Protein AF-A0A965AES8-F1 (afdb_monomer_lite)

Foldseek 3Di:
DDPVVVVVVVVVPVPDDDDPDDPWFKDFPVVGDTAAEDDPVVVCCQPPVDPQDEDPWRYKYWDDQDPVRDIDIDTPNHHPDDTDMDIDDDDDDDDDDDPPDDDPDDPVLVVLVVVLVVVVVVVPDVCDVSVVSVVVNVVVVVVVVVVVCVVCVVVVDDDDD

Sequence (161 aa):
MTYLDLVNAVLRRVREAEVASVTTTIYLPSEKRDLQQVSQDVMHRNIDLLGTQTGSPMQFSYGPITSAGKLTIDIFPIPAQVYTIKAECVIPEAELVADLDNTVLPSELIIQGAYLRAINERGEDGGRLSDQQLLIYERTLASYISIETSRYEDEITWEPV

Radius of gyration: 23.04 Å; chains: 1; bounding box: 55×32×60 Å

pLDDT: mean 80.96, std 13.87, range [33.97, 95.19]

Structure (mmCIF, N/CA/C/O backbone):
data_AF-A0A965AES8-F1
#
_entry.id   AF-A0A965AES8-F1
#
loop_
_atom_site.group_PDB
_atom_site.id
_atom_site.type_symbol
_atom_site.label_atom_id
_atom_site.label_alt_id
_atom_site.label_comp_id
_atom_site.label_asym_id
_atom_site.label_entity_id
_atom_site.label_seq_id
_atom_site.pdbx_PDB_ins_code
_atom_site.Cartn_x
_atom_site.Cartn_y
_atom_site.Cartn_z
_atom_site.occupancy
_atom_site.B_iso_or_equiv
_atom_site.auth_seq_id
_atom_site.auth_comp_id
_atom_site.auth_asym_id
_atom_site.auth_atom_id
_atom_site.pdbx_PDB_model_num
ATOM 1 N N . MET A 1 1 ? 30.492 -14.263 12.244 1.00 55.00 1 MET A N 1
ATOM 2 C CA . MET A 1 1 ? 29.933 -13.022 11.681 1.00 55.00 1 MET A CA 1
ATOM 3 C C . MET A 1 1 ? 30.750 -12.670 10.459 1.00 55.00 1 MET A C 1
ATOM 5 O O . MET A 1 1 ? 31.904 -12.279 10.577 1.00 55.00 1 MET A O 1
ATOM 9 N N . THR A 1 2 ? 30.192 -12.966 9.299 1.00 75.69 2 THR A N 1
ATOM 10 C CA . THR A 1 2 ? 30.813 -12.769 7.995 1.00 75.69 2 THR A CA 1
ATOM 11 C C . THR A 1 2 ? 30.455 -11.387 7.452 1.00 75.69 2 THR A C 1
ATOM 13 O O . THR A 1 2 ? 29.504 -10.750 7.906 1.00 75.69 2 THR A O 1
ATOM 16 N N . TYR A 1 3 ? 31.205 -10.912 6.460 1.00 56.31 3 TYR A N 1
ATOM 17 C CA . TYR A 1 3 ? 30.877 -9.676 5.744 1.00 56.31 3 TYR A CA 1
ATOM 18 C C . TYR A 1 3 ? 29.459 -9.724 5.141 1.00 56.31 3 TYR A C 1
ATOM 20 O O . TYR A 1 3 ? 28.744 -8.729 5.157 1.00 56.31 3 TYR A O 1
ATOM 28 N N . LEU A 1 4 ? 29.019 -10.912 4.714 1.00 54.78 4 LEU A N 1
ATOM 29 C CA . LEU A 1 4 ? 27.667 -11.167 4.224 1.00 54.78 4 LEU A CA 1
ATOM 30 C C . LEU A 1 4 ? 26.600 -10.966 5.314 1.00 54.78 4 LEU A C 1
ATOM 32 O O . LEU A 1 4 ? 25.554 -10.386 5.040 1.00 54.78 4 LEU A O 1
ATOM 36 N N . ASP A 1 5 ? 26.883 -11.366 6.558 1.00 58.41 5 ASP A N 1
ATOM 37 C CA . ASP A 1 5 ? 25.972 -11.146 7.692 1.00 58.41 5 ASP A CA 1
ATOM 38 C C . ASP A 1 5 ? 25.803 -9.648 7.989 1.00 58.41 5 ASP A C 1
ATOM 40 O O . ASP A 1 5 ? 24.700 -9.190 8.287 1.00 58.41 5 ASP A O 1
ATOM 44 N N . LEU A 1 6 ? 26.885 -8.870 7.862 1.00 60.25 6 LEU A N 1
ATOM 45 C CA . LEU A 1 6 ? 26.870 -7.418 8.061 1.00 60.25 6 LEU A CA 1
ATOM 46 C C . LEU A 1 6 ? 26.152 -6.690 6.922 1.00 60.25 6 LEU A C 1
ATOM 48 O O . LEU A 1 6 ? 25.336 -5.813 7.189 1.00 60.25 6 LEU A O 1
ATOM 52 N N . VAL A 1 7 ? 26.399 -7.072 5.667 1.00 53.00 7 VAL A N 1
ATOM 53 C CA . VAL A 1 7 ? 25.710 -6.501 4.500 1.00 53.00 7 VAL A CA 1
ATOM 54 C C . VAL A 1 7 ? 24.214 -6.801 4.562 1.00 53.00 7 VAL A C 1
ATOM 56 O O . VAL A 1 7 ? 23.414 -5.891 4.387 1.00 53.00 7 VAL A O 1
ATOM 59 N N . ASN A 1 8 ? 23.813 -8.025 4.915 1.00 58.75 8 ASN A N 1
ATOM 60 C CA . ASN A 1 8 ? 22.400 -8.373 5.077 1.00 58.75 8 ASN A CA 1
ATOM 61 C C . ASN A 1 8 ? 21.745 -7.632 6.251 1.00 58.75 8 ASN A C 1
ATOM 63 O O . ASN A 1 8 ? 20.593 -7.218 6.142 1.00 58.75 8 ASN A O 1
ATOM 67 N N . ALA A 1 9 ? 22.468 -7.411 7.351 1.00 62.00 9 ALA A N 1
ATOM 68 C CA . ALA A 1 9 ? 21.977 -6.612 8.471 1.00 62.00 9 ALA A CA 1
ATOM 69 C C . ALA A 1 9 ? 21.825 -5.123 8.109 1.00 62.00 9 ALA A C 1
ATOM 71 O O . ALA A 1 9 ? 20.863 -4.484 8.533 1.00 62.00 9 ALA A O 1
ATOM 72 N N . VAL A 1 10 ? 22.740 -4.576 7.303 1.00 61.09 10 VAL A N 1
ATOM 73 C CA . VAL A 1 10 ? 22.667 -3.200 6.789 1.00 61.09 10 VAL A CA 1
ATOM 74 C C . VAL A 1 10 ? 21.538 -3.063 5.768 1.00 61.09 10 VAL A C 1
ATOM 76 O O . VAL A 1 10 ? 20.719 -2.165 5.906 1.00 61.09 10 VAL A O 1
ATOM 79 N N . LEU A 1 11 ? 21.408 -3.985 4.811 1.00 58.50 11 LEU A N 1
ATOM 80 C CA . LEU A 1 11 ? 20.313 -4.003 3.832 1.00 58.50 11 LEU A CA 1
ATOM 81 C C . LEU A 1 11 ? 18.939 -4.161 4.503 1.00 58.50 11 LEU A C 1
ATOM 83 O O . LEU A 1 11 ? 17.965 -3.559 4.058 1.00 58.50 11 LEU A O 1
ATOM 87 N N . ARG A 1 12 ? 18.862 -4.914 5.609 1.00 59.31 12 ARG A N 1
ATOM 88 C CA . ARG A 1 12 ? 17.652 -5.048 6.434 1.00 59.31 12 ARG A CA 1
ATOM 89 C C . ARG A 1 12 ? 17.356 -3.789 7.271 1.00 59.31 12 ARG A C 1
ATOM 91 O O . ARG A 1 12 ? 16.201 -3.574 7.589 1.00 59.31 12 ARG A O 1
ATOM 98 N N . ARG A 1 13 ? 18.358 -2.953 7.585 1.00 54.09 13 ARG A N 1
ATOM 99 C CA . ARG A 1 13 ? 18.194 -1.616 8.207 1.00 54.09 13 ARG A CA 1
ATOM 100 C C . ARG A 1 13 ? 17.867 -0.504 7.204 1.00 54.09 13 ARG A C 1
ATOM 102 O O . ARG A 1 13 ? 17.280 0.493 7.596 1.00 54.09 13 ARG A O 1
ATOM 109 N N . VAL A 1 14 ? 18.279 -0.654 5.943 1.00 56.69 14 VAL A N 1
ATOM 110 C CA . VAL A 1 14 ? 17.959 0.280 4.845 1.00 56.69 14 VAL A CA 1
ATOM 111 C C . VAL A 1 14 ? 16.512 0.101 4.367 1.00 56.69 14 VAL A C 1
ATOM 113 O O . VAL A 1 14 ? 15.906 1.053 3.890 1.00 56.69 14 VAL A O 1
ATOM 116 N N . ARG A 1 15 ? 15.922 -1.087 4.556 1.00 62.75 15 ARG A N 1
ATOM 117 C CA . ARG A 1 15 ? 14.466 -1.287 4.495 1.00 62.75 15 ARG A CA 1
ATOM 118 C C . ARG A 1 15 ? 13.844 -0.858 5.831 1.00 62.75 15 ARG A C 1
ATOM 120 O O . ARG A 1 15 ? 13.621 -1.711 6.672 1.00 62.75 15 ARG A O 1
ATOM 127 N N . GLU A 1 16 ? 13.707 0.459 5.988 1.00 52.53 16 GLU A N 1
ATOM 128 C CA . GLU A 1 16 ? 12.912 1.246 6.956 1.00 52.53 16 GLU A CA 1
ATOM 129 C C . GLU A 1 16 ? 12.725 0.745 8.407 1.00 52.53 16 GLU A C 1
ATOM 131 O O . GLU A 1 16 ? 12.336 -0.386 8.685 1.00 52.53 16 GLU A O 1
ATOM 136 N N . ALA A 1 17 ? 12.955 1.651 9.364 1.00 44.72 17 ALA A N 1
ATOM 137 C CA . ALA A 1 17 ? 12.653 1.444 10.780 1.00 44.72 17 ALA A CA 1
ATOM 138 C C . ALA A 1 17 ? 11.162 1.702 11.076 1.00 44.72 17 ALA A C 1
ATOM 140 O O . ALA A 1 17 ? 10.531 2.517 10.411 1.00 44.72 17 ALA A O 1
ATOM 141 N N . GLU A 1 18 ? 10.625 1.005 12.083 1.00 40.16 18 GLU A N 1
ATOM 142 C CA . GLU A 1 18 ? 9.204 1.000 12.456 1.00 40.16 18 GLU A CA 1
ATOM 143 C C . GLU A 1 18 ? 8.617 2.406 12.650 1.00 40.16 18 GLU A C 1
ATOM 145 O O . GLU A 1 18 ? 9.120 3.222 13.425 1.00 40.16 18 GLU A O 1
ATOM 150 N N . VAL A 1 19 ? 7.495 2.649 11.974 1.00 33.97 19 VAL A N 1
ATOM 151 C CA . VAL A 1 19 ? 6.614 3.789 12.224 1.00 33.97 19 VAL A CA 1
ATOM 152 C C . VAL A 1 19 ? 6.000 3.625 13.620 1.00 33.97 19 VAL A C 1
ATOM 154 O O . VAL A 1 19 ? 5.348 2.619 13.898 1.00 33.97 19 VAL A O 1
ATOM 157 N N . ALA A 1 20 ? 6.194 4.614 14.501 1.00 43.25 20 ALA A N 1
ATOM 158 C CA . ALA A 1 20 ? 5.720 4.578 15.894 1.00 43.25 20 ALA A CA 1
ATOM 159 C C . ALA A 1 20 ? 4.183 4.521 16.024 1.00 43.25 20 ALA A C 1
ATOM 161 O O . ALA A 1 20 ? 3.661 4.068 17.041 1.00 43.25 20 ALA A O 1
ATOM 162 N N . SER A 1 21 ? 3.463 4.919 14.977 1.00 40.34 21 SER A N 1
ATOM 163 C CA . SER A 1 21 ? 2.038 4.657 14.785 1.00 40.34 21 SER A CA 1
ATOM 164 C C . SER A 1 21 ? 1.652 5.063 13.368 1.00 40.34 21 SER A C 1
ATOM 166 O O . SER A 1 21 ? 1.683 6.245 13.039 1.00 40.34 21 SER A O 1
ATOM 168 N N . VAL A 1 22 ? 1.289 4.099 12.519 1.00 44.97 22 VAL A N 1
ATOM 169 C CA . VAL A 1 22 ? 0.467 4.420 11.349 1.00 44.97 22 VAL A CA 1
ATOM 170 C C . VAL A 1 22 ? -0.919 4.667 11.921 1.00 44.97 22 VAL A C 1
ATOM 172 O O . VAL A 1 22 ? -1.533 3.735 12.457 1.00 44.97 22 VAL A O 1
ATOM 175 N N . THR A 1 23 ? -1.392 5.911 11.872 1.00 50.47 23 THR A N 1
ATOM 176 C CA . THR A 1 23 ? -2.797 6.221 12.139 1.00 50.47 23 THR A CA 1
ATOM 177 C C . THR A 1 23 ? -3.597 5.660 10.970 1.00 50.47 23 THR A C 1
ATOM 179 O O . THR A 1 23 ? -3.949 6.363 10.034 1.00 50.47 23 THR A O 1
ATOM 182 N N . THR A 1 24 ? -3.814 4.345 10.976 1.00 59.78 24 THR A N 1
ATOM 183 C CA . THR A 1 24 ? -4.715 3.720 10.018 1.00 59.78 24 THR A CA 1
ATOM 184 C C . THR A 1 24 ? -6.114 4.091 10.456 1.00 59.78 24 THR A C 1
ATOM 186 O O . THR A 1 24 ? -6.593 3.624 11.493 1.00 59.78 24 THR A O 1
ATOM 189 N N . THR A 1 25 ? -6.782 4.924 9.670 1.00 70.81 25 THR A N 1
ATOM 190 C CA . THR A 1 25 ? -8.202 5.172 9.874 1.00 70.81 25 THR A CA 1
ATOM 191 C C . THR A 1 25 ? -8.951 3.926 9.431 1.00 70.81 25 THR A C 1
ATOM 193 O O . THR A 1 25 ? -8.981 3.562 8.253 1.00 70.81 25 THR A O 1
ATOM 196 N N . ILE A 1 26 ? -9.528 3.221 10.401 1.00 82.50 26 ILE A N 1
ATOM 197 C CA . ILE A 1 26 ? -10.483 2.158 10.119 1.00 82.50 26 ILE A CA 1
ATOM 198 C C . ILE A 1 26 ? -11.871 2.756 10.261 1.00 82.50 26 ILE A C 1
ATOM 200 O O . ILE A 1 26 ? -12.200 3.297 11.314 1.00 82.50 26 ILE A O 1
ATOM 204 N N . TYR A 1 27 ? -12.699 2.612 9.233 1.00 87.38 27 TYR A N 1
ATOM 205 C CA . TYR A 1 27 ? -14.043 3.167 9.218 1.00 87.38 27 TYR A CA 1
ATOM 206 C C . TYR A 1 27 ? -15.122 2.117 8.961 1.00 87.38 27 TYR A C 1
ATOM 208 O O . TYR A 1 27 ? -14.945 1.156 8.202 1.00 87.38 27 TYR A O 1
ATOM 216 N N . LEU A 1 28 ? -16.275 2.331 9.598 1.00 88.44 28 LEU A N 1
ATOM 217 C CA . LEU A 1 28 ? -17.521 1.601 9.378 1.00 88.44 28 LEU A CA 1
ATOM 218 C C . LEU A 1 28 ? -18.441 2.450 8.486 1.00 88.44 28 LEU A C 1
ATOM 220 O O . LEU A 1 28 ? -19.098 3.369 8.983 1.00 88.44 28 LEU A O 1
ATOM 224 N N . PRO A 1 29 ? -18.576 2.147 7.179 1.00 86.00 29 PRO A N 1
ATOM 225 C CA . PRO A 1 29 ? -19.426 2.918 6.271 1.00 86.00 29 PRO A CA 1
ATOM 226 C C . PRO A 1 29 ? -20.904 2.887 6.679 1.00 86.00 29 PRO A C 1
ATOM 228 O O . PRO A 1 29 ? -21.613 3.881 6.541 1.00 86.00 29 PRO A O 1
ATOM 231 N N . SER A 1 30 ? -21.366 1.742 7.193 1.00 85.88 30 SER A N 1
ATOM 232 C CA . SER A 1 30 ? -22.748 1.524 7.639 1.00 85.88 30 SER A CA 1
ATOM 233 C C . SER A 1 30 ? -23.158 2.434 8.788 1.00 85.88 30 SER A C 1
ATOM 235 O O . SER A 1 30 ? -24.326 2.795 8.892 1.00 85.88 30 SER A O 1
ATOM 237 N N . GLU A 1 31 ? -22.201 2.807 9.634 1.00 86.62 31 GLU A N 1
ATOM 238 C CA . GLU A 1 31 ? -22.442 3.625 10.825 1.00 86.62 31 GLU A CA 1
ATOM 239 C C . GLU A 1 31 ? -21.802 5.013 10.728 1.00 86.62 31 GLU A C 1
ATOM 241 O O . GLU A 1 31 ? -21.999 5.840 11.614 1.00 86.62 31 GLU A O 1
ATOM 246 N N . LYS A 1 32 ? -21.102 5.295 9.619 1.00 88.19 32 LYS A N 1
ATOM 247 C CA . LYS A 1 32 ? -20.461 6.580 9.310 1.00 88.19 32 LYS A CA 1
ATOM 248 C C . LYS A 1 32 ? -19.543 7.057 10.438 1.00 88.19 32 LYS A C 1
ATOM 250 O O . LYS A 1 32 ? -19.595 8.219 10.838 1.00 88.19 32 LYS A O 1
ATOM 255 N N . ARG A 1 33 ? -18.743 6.135 10.972 1.00 89.00 33 ARG A N 1
ATOM 256 C CA . ARG A 1 33 ? -17.852 6.381 12.106 1.00 89.00 33 ARG A CA 1
ATOM 257 C C . ARG A 1 33 ? -16.554 5.591 11.967 1.00 89.00 33 ARG A C 1
ATOM 259 O O . ARG A 1 33 ? -16.571 4.454 11.494 1.00 89.00 33 ARG A O 1
ATOM 266 N N . ASP A 1 34 ? -15.482 6.172 12.491 1.00 90.06 34 ASP A N 1
ATOM 267 C CA . ASP A 1 34 ? -14.177 5.533 12.626 1.00 90.06 34 ASP A CA 1
ATOM 268 C C . ASP A 1 34 ? -14.066 4.728 13.926 1.00 90.06 34 ASP A C 1
ATOM 270 O O . ASP A 1 34 ? -14.629 5.086 14.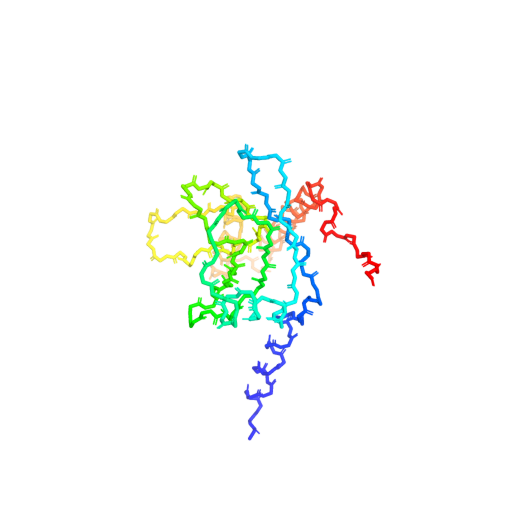970 1.00 90.06 34 ASP A O 1
ATOM 274 N N . LEU A 1 35 ? -13.340 3.614 13.875 1.00 91.12 35 LEU A N 1
ATOM 275 C CA . LEU A 1 35 ? -13.011 2.854 15.072 1.00 91.12 35 LEU A CA 1
ATOM 276 C C . LEU A 1 35 ? -11.905 3.576 15.832 1.00 91.12 35 LEU A C 1
ATOM 278 O O . LEU A 1 35 ? -10.993 4.164 15.260 1.00 91.12 35 LEU A O 1
ATOM 282 N N . GLN A 1 36 ? -11.968 3.480 17.152 1.00 90.25 36 GLN A N 1
ATOM 283 C CA . GLN A 1 36 ? -10.928 4.019 18.007 1.00 90.25 36 GLN A CA 1
ATOM 284 C C . GLN A 1 36 ? -9.793 3.003 18.137 1.00 90.25 36 GLN A C 1
ATOM 286 O O . GLN A 1 36 ? -10.021 1.879 18.592 1.00 90.25 36 GLN A O 1
ATOM 291 N N . GLN A 1 37 ? -8.571 3.407 17.802 1.00 90.06 37 GLN A N 1
ATOM 292 C CA . GLN A 1 37 ? -7.404 2.591 18.106 1.00 90.06 37 GLN A CA 1
ATOM 293 C C . GLN A 1 37 ? -7.198 2.525 19.624 1.00 90.06 37 GLN A C 1
ATOM 295 O O . GLN A 1 37 ? -7.219 3.546 20.316 1.00 90.06 37 GLN A O 1
ATOM 300 N N . VAL A 1 38 ? -6.991 1.322 20.149 1.00 90.56 38 VAL A N 1
ATOM 301 C CA . VAL A 1 38 ? -6.661 1.076 21.557 1.00 90.56 38 VAL A CA 1
ATOM 302 C C . VAL A 1 38 ? -5.347 0.305 21.673 1.00 90.56 38 VAL A C 1
ATOM 304 O O . VAL A 1 38 ? -4.887 -0.322 20.718 1.00 90.56 38 VAL A O 1
ATOM 307 N N . SER A 1 39 ? -4.715 0.360 22.849 1.00 89.69 39 SER A N 1
ATOM 308 C CA . SER A 1 39 ? -3.503 -0.420 23.110 1.00 89.69 39 SER A CA 1
ATOM 309 C C . SER A 1 39 ? -3.806 -1.919 23.156 1.00 89.69 39 SER A C 1
ATOM 311 O O . SER A 1 39 ? -4.923 -2.334 23.477 1.00 89.69 39 SER A O 1
ATOM 313 N N . GLN A 1 40 ? -2.785 -2.741 22.902 1.00 86.88 40 GLN A N 1
ATOM 314 C CA . GLN A 1 40 ? -2.918 -4.197 23.007 1.00 86.88 40 GLN A CA 1
ATOM 315 C C . GLN A 1 40 ? -3.331 -4.655 24.411 1.00 86.88 40 GLN A C 1
ATOM 317 O O . GLN A 1 40 ? -4.064 -5.626 24.524 1.00 86.88 40 GLN A O 1
ATOM 322 N N . ASP A 1 41 ? -2.941 -3.946 25.475 1.00 90.25 41 ASP A N 1
ATOM 323 C CA . ASP A 1 41 ? -3.375 -4.263 26.846 1.00 90.25 41 ASP A CA 1
ATOM 324 C C . ASP A 1 41 ? -4.892 -4.088 27.026 1.00 90.25 41 ASP A C 1
ATOM 326 O O . ASP A 1 41 ? -5.585 -4.971 27.536 1.00 90.25 41 ASP A O 1
ATOM 330 N N . VAL A 1 42 ? -5.437 -2.971 26.527 1.00 91.00 42 VAL A N 1
ATOM 331 C CA . VAL A 1 42 ? -6.885 -2.727 26.548 1.00 91.00 42 VAL A CA 1
ATOM 332 C C . VAL A 1 42 ? -7.608 -3.774 25.708 1.00 91.00 42 VAL A C 1
ATOM 334 O O . VAL A 1 42 ? -8.650 -4.272 26.137 1.00 91.00 42 VAL A O 1
ATOM 337 N N . MET A 1 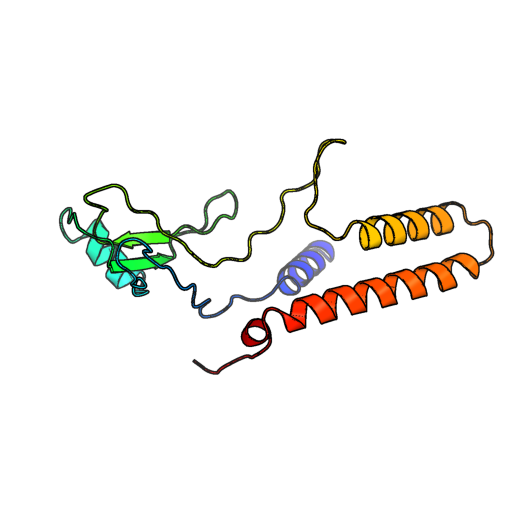43 ? -7.055 -4.136 24.549 1.00 91.56 43 MET A N 1
ATOM 338 C CA . MET A 1 43 ? -7.671 -5.128 23.677 1.00 91.56 43 MET A CA 1
ATOM 339 C C . MET A 1 43 ? -7.624 -6.542 24.260 1.00 91.56 43 MET A C 1
ATOM 341 O O . MET A 1 43 ? -8.643 -7.225 24.257 1.00 91.56 43 MET A O 1
ATOM 345 N N . HIS A 1 44 ? -6.493 -6.953 24.832 1.00 89.62 44 HIS A N 1
ATOM 346 C CA . HIS A 1 44 ? -6.352 -8.224 25.540 1.00 89.62 44 HIS A CA 1
ATOM 347 C C . HIS A 1 44 ? -7.370 -8.320 26.677 1.00 89.62 44 HIS A C 1
ATOM 349 O O . HIS A 1 44 ? -8.076 -9.316 26.814 1.00 89.62 44 HIS A O 1
ATOM 355 N N . ARG A 1 45 ? -7.547 -7.237 27.445 1.00 90.19 45 ARG A N 1
ATOM 356 C CA . ARG A 1 45 ? -8.606 -7.187 28.453 1.00 90.19 45 ARG A CA 1
ATOM 357 C C . ARG A 1 45 ? -9.992 -7.371 27.830 1.00 90.19 45 ARG A C 1
ATOM 359 O O . ARG A 1 45 ? -10.792 -8.126 28.370 1.00 90.19 45 ARG A O 1
ATOM 366 N N . ASN A 1 46 ? -10.286 -6.694 26.725 1.00 90.81 46 ASN A N 1
ATOM 367 C CA . ASN A 1 46 ? -11.598 -6.739 26.081 1.00 90.81 46 ASN A CA 1
ATOM 368 C C . ASN A 1 46 ? -11.945 -8.099 25.457 1.00 90.81 46 ASN A C 1
ATOM 370 O O . ASN A 1 46 ? -13.103 -8.504 25.524 1.00 90.81 46 ASN A O 1
ATOM 374 N N . ILE A 1 47 ? -10.970 -8.771 24.843 1.00 87.38 47 ILE A N 1
ATOM 375 C CA . ILE A 1 47 ? -11.174 -10.040 24.134 1.00 87.38 47 ILE A CA 1
ATOM 376 C C . ILE A 1 47 ? -11.036 -11.239 25.079 1.00 87.38 47 ILE A C 1
ATOM 378 O O . ILE A 1 47 ? -11.861 -12.149 25.016 1.00 87.38 47 ILE A O 1
ATOM 382 N N . ASP A 1 48 ? -10.010 -11.246 25.937 1.00 85.19 48 ASP A N 1
ATOM 383 C CA . ASP A 1 48 ? -9.591 -12.449 26.668 1.00 85.19 48 ASP A CA 1
ATOM 384 C C . ASP A 1 48 ? -10.023 -12.455 28.142 1.00 85.19 48 ASP A C 1
ATOM 386 O O . ASP A 1 48 ? -10.249 -13.524 28.713 1.00 85.19 48 ASP A O 1
ATOM 390 N N . LEU A 1 49 ? -10.134 -11.283 28.785 1.00 86.62 49 LEU A N 1
ATOM 391 C CA . LEU A 1 49 ? -10.529 -11.189 30.202 1.00 86.62 49 LEU A CA 1
ATOM 392 C C . LEU A 1 49 ? -12.019 -10.901 30.375 1.00 86.62 49 LEU A C 1
ATOM 394 O O . LEU A 1 49 ? -12.653 -11.425 31.294 1.00 86.62 49 LEU A O 1
ATOM 398 N N . LEU A 1 50 ? -12.575 -10.026 29.542 1.00 82.31 50 LEU A N 1
ATOM 399 C CA . LEU A 1 50 ? -14.008 -9.782 29.511 1.00 82.31 50 LEU A CA 1
ATOM 400 C C . LEU A 1 50 ? -14.670 -10.922 28.727 1.00 82.31 50 LEU A C 1
ATOM 402 O O . LEU A 1 50 ? -14.168 -11.359 27.698 1.00 82.31 50 LEU A O 1
ATOM 406 N N . GLY A 1 51 ? -15.805 -11.427 29.219 1.00 79.88 51 GLY A N 1
ATOM 407 C CA . GLY A 1 51 ? -16.578 -12.433 28.486 1.00 79.88 51 GLY A CA 1
ATOM 408 C C . GLY A 1 51 ? -17.003 -11.931 27.100 1.00 79.88 51 GLY A C 1
ATOM 409 O O . GLY A 1 51 ? -16.976 -10.731 26.828 1.00 79.88 51 GLY A O 1
ATOM 410 N N . THR A 1 52 ? -17.434 -12.846 26.229 1.00 86.50 52 THR A N 1
ATOM 411 C CA . THR A 1 52 ? -17.831 -12.544 24.845 1.00 86.50 52 THR A CA 1
ATOM 412 C C . THR A 1 52 ? -18.854 -11.407 24.786 1.00 86.50 52 THR A C 1
ATOM 414 O O . THR A 1 52 ? -20.004 -11.568 25.192 1.00 86.50 52 THR A O 1
ATOM 417 N N . GLN A 1 53 ? -18.439 -10.262 24.243 1.00 89.19 53 GLN A N 1
ATOM 418 C CA . GLN A 1 53 ? -19.309 -9.121 23.982 1.00 89.19 53 GLN A CA 1
ATOM 419 C C . GLN A 1 53 ? -19.525 -8.979 22.484 1.00 89.19 53 GLN A C 1
ATOM 421 O O . GLN A 1 53 ? -18.571 -8.838 21.718 1.00 89.19 53 GLN A O 1
ATOM 426 N N . THR A 1 54 ? -20.791 -9.005 22.077 1.00 92.06 54 THR A N 1
ATOM 427 C CA . THR A 1 54 ? -21.204 -8.811 20.688 1.00 92.06 54 THR A CA 1
ATOM 428 C C . THR A 1 54 ? -21.875 -7.457 20.518 1.00 92.06 54 THR A C 1
ATOM 430 O O . THR A 1 54 ? -22.703 -7.075 21.345 1.00 92.06 54 THR A O 1
ATOM 433 N N . GLY A 1 55 ? -21.575 -6.747 19.438 1.00 92.00 55 GLY A N 1
ATOM 434 C CA . GLY A 1 55 ? -22.163 -5.444 19.147 1.00 92.00 55 GLY A CA 1
ATOM 435 C C . GLY A 1 55 ? -21.666 -4.867 17.829 1.00 92.00 55 GLY A C 1
ATOM 436 O O . GLY A 1 55 ? -21.092 -5.586 17.009 1.00 92.00 55 GLY A O 1
ATOM 437 N N . SER A 1 56 ? -21.888 -3.569 17.629 1.00 91.06 56 SER A N 1
ATOM 438 C CA . SER A 1 56 ? -21.208 -2.848 16.554 1.00 91.06 56 SER A CA 1
ATOM 439 C C . SER A 1 56 ? -19.735 -2.634 16.922 1.00 91.06 56 SER A C 1
ATOM 441 O O . SER A 1 56 ? -19.474 -2.204 18.048 1.00 91.06 56 SER A O 1
ATOM 443 N N . PRO A 1 57 ? -18.780 -2.914 16.018 1.00 93.44 57 PRO A N 1
ATOM 444 C CA . PRO A 1 57 ? -17.366 -2.599 16.197 1.00 93.44 57 PRO A CA 1
ATOM 445 C C . PRO A 1 57 ? -17.108 -1.140 16.580 1.00 93.44 57 PRO A C 1
ATOM 447 O O . PRO A 1 57 ? -17.480 -0.211 15.865 1.00 93.44 57 PRO A O 1
ATOM 450 N N . MET A 1 58 ? -16.404 -0.928 17.691 1.00 91.25 58 MET A N 1
ATOM 451 C CA . MET A 1 58 ? -16.082 0.416 18.179 1.00 91.25 58 MET A CA 1
ATOM 452 C C . MET A 1 58 ? -14.588 0.693 18.259 1.00 91.25 58 MET A C 1
ATOM 454 O O . MET A 1 58 ? -14.191 1.859 18.165 1.00 91.25 58 MET A O 1
ATOM 458 N N . GLN A 1 59 ? -13.796 -0.354 18.468 1.00 92.38 59 GLN A N 1
ATOM 459 C CA . GLN A 1 59 ? -12.385 -0.299 18.805 1.00 92.38 59 GLN A CA 1
ATOM 460 C C . GLN A 1 59 ? -11.595 -1.297 17.967 1.00 92.38 59 GLN A C 1
ATOM 462 O O . GLN A 1 59 ? -12.112 -2.355 17.595 1.00 92.38 59 GLN A O 1
ATOM 467 N N . PHE A 1 60 ? -10.334 -0.965 17.711 1.00 92.44 60 PHE A N 1
ATOM 468 C CA . PHE A 1 60 ? -9.393 -1.875 17.077 1.00 92.44 60 PHE A CA 1
ATOM 469 C C . PHE A 1 60 ? -8.008 -1.793 17.713 1.00 92.44 60 PHE A C 1
ATOM 471 O O . PHE A 1 60 ? -7.632 -0.768 18.285 1.00 92.44 60 PHE A O 1
ATOM 478 N N . SER A 1 61 ? -7.228 -2.857 17.567 1.00 90.69 61 SER A N 1
ATOM 479 C CA . SER A 1 61 ? -5.788 -2.832 17.813 1.00 90.69 61 SER A CA 1
ATOM 480 C C . SER A 1 61 ? -5.053 -3.637 16.753 1.00 90.69 61 SER A C 1
ATOM 482 O O . SER A 1 61 ? -5.617 -4.543 16.140 1.00 90.69 61 SER A O 1
ATOM 484 N N . TYR A 1 62 ? -3.773 -3.340 16.563 1.00 87.31 62 TYR A N 1
ATOM 485 C CA . TYR A 1 62 ? -2.906 -4.180 15.747 1.00 87.31 62 TYR A CA 1
ATOM 486 C C . TYR A 1 62 ? -2.558 -5.455 16.506 1.00 87.31 62 TYR A C 1
ATOM 488 O O . TYR A 1 62 ? -2.124 -5.391 17.658 1.00 87.31 62 TYR A O 1
ATOM 496 N N . GLY A 1 63 ? -2.757 -6.596 15.858 1.00 83.94 63 GLY A N 1
ATOM 497 C CA . GLY A 1 63 ? -2.361 -7.899 16.366 1.00 83.94 63 GLY A CA 1
ATOM 498 C C . GLY A 1 63 ? -0.981 -8.323 15.844 1.00 83.94 63 GLY A C 1
ATOM 499 O O . GLY A 1 63 ? -0.264 -7.531 15.221 1.00 83.94 63 GLY A O 1
ATOM 500 N N . PRO A 1 64 ? -0.568 -9.572 16.111 1.00 81.50 64 PRO A N 1
ATOM 501 C CA . PRO A 1 64 ? 0.715 -10.088 15.656 1.00 81.50 64 PRO A CA 1
ATOM 502 C C . PRO A 1 64 ? 0.768 -10.229 14.130 1.00 81.50 64 PRO A C 1
ATOM 504 O O . PRO A 1 64 ? -0.182 -10.664 13.484 1.00 81.50 64 PRO A O 1
ATOM 507 N N . ILE A 1 65 ? 1.932 -9.943 13.547 1.00 82.44 65 ILE A N 1
ATOM 508 C CA . ILE A 1 65 ? 2.175 -10.183 12.123 1.00 82.44 65 ILE A CA 1
ATOM 509 C C . ILE A 1 65 ? 2.160 -11.694 11.864 1.00 82.44 65 ILE A C 1
ATOM 511 O O . ILE A 1 65 ? 2.835 -12.475 12.537 1.00 82.44 65 ILE A O 1
ATOM 515 N N . THR A 1 66 ? 1.381 -12.113 10.871 1.00 82.00 66 THR A N 1
ATOM 516 C CA . THR A 1 66 ? 1.304 -13.520 10.460 1.00 82.00 66 THR A CA 1
ATOM 517 C C . THR A 1 66 ? 2.630 -14.009 9.869 1.00 82.00 66 THR A C 1
ATOM 519 O O . THR A 1 66 ? 3.444 -13.226 9.385 1.00 82.00 66 THR A O 1
ATOM 522 N N . SER A 1 67 ? 2.831 -15.327 9.803 1.00 80.12 67 SER A N 1
ATOM 523 C CA . SER A 1 67 ? 3.999 -15.927 9.132 1.00 80.12 67 SER A CA 1
ATOM 524 C C . SER A 1 67 ? 4.120 -15.560 7.645 1.00 80.12 67 SER A C 1
ATOM 526 O O . SER A 1 67 ? 5.195 -15.694 7.068 1.00 80.12 67 SER A O 1
ATOM 528 N N . ALA A 1 68 ? 3.038 -15.066 7.038 1.00 78.44 68 ALA A N 1
ATOM 529 C CA . ALA A 1 68 ? 3.000 -14.532 5.681 1.00 78.44 68 ALA A CA 1
ATOM 530 C C . ALA A 1 68 ? 3.341 -13.028 5.600 1.00 78.44 68 ALA A C 1
ATOM 532 O O . ALA A 1 68 ? 3.153 -12.421 4.550 1.00 78.44 68 ALA A O 1
ATOM 533 N N . GLY A 1 69 ? 3.779 -12.405 6.700 1.00 75.81 69 GLY A N 1
ATOM 534 C CA . GLY A 1 69 ? 4.126 -10.982 6.752 1.00 75.81 69 GLY A CA 1
ATOM 535 C C . GLY A 1 69 ? 2.923 -10.036 6.735 1.00 75.81 69 GLY A C 1
ATOM 536 O O . GLY A 1 69 ? 3.099 -8.838 6.547 1.00 75.81 69 GLY A O 1
ATOM 537 N N . LYS A 1 70 ? 1.698 -10.546 6.918 1.00 77.94 70 LYS A N 1
ATOM 538 C CA . LYS A 1 70 ? 0.483 -9.717 6.930 1.00 77.94 70 LYS A CA 1
ATOM 539 C C . LYS A 1 70 ? 0.170 -9.225 8.336 1.00 77.94 70 LYS A C 1
ATOM 541 O O . LYS A 1 70 ? 0.146 -10.039 9.263 1.00 77.94 70 LYS A O 1
ATOM 546 N N . LEU A 1 71 ? -0.116 -7.930 8.452 1.00 80.50 71 LEU A N 1
ATOM 547 C CA . LEU A 1 71 ? -0.670 -7.298 9.647 1.00 80.50 71 LEU A CA 1
ATOM 548 C C . LEU A 1 71 ? -2.053 -7.884 9.958 1.00 80.50 71 LEU A C 1
ATOM 550 O O . LEU A 1 71 ? -2.867 -8.065 9.049 1.00 80.50 71 LEU A O 1
ATOM 554 N N . THR A 1 72 ? -2.327 -8.155 11.230 1.00 85.88 72 THR A N 1
ATOM 555 C CA . THR A 1 72 ? -3.675 -8.486 11.698 1.00 85.88 72 THR A CA 1
ATOM 556 C C . THR A 1 72 ? -4.261 -7.316 12.472 1.00 85.88 72 THR A C 1
ATOM 558 O O . THR A 1 72 ? -3.543 -6.528 13.089 1.00 85.88 72 THR A O 1
ATOM 561 N N . ILE A 1 73 ? -5.583 -7.198 12.416 1.00 88.12 73 ILE A N 1
ATOM 562 C CA . ILE A 1 73 ? -6.337 -6.170 13.122 1.00 88.12 73 ILE A CA 1
ATOM 563 C C . ILE A 1 73 ? -7.379 -6.895 13.953 1.00 88.12 73 ILE A C 1
ATOM 565 O O . ILE A 1 73 ? -8.245 -7.584 13.410 1.00 88.12 73 ILE A O 1
ATOM 569 N N . ASP A 1 74 ? -7.285 -6.722 15.261 1.00 90.31 74 ASP A N 1
ATOM 570 C CA . ASP A 1 74 ? -8.275 -7.221 16.195 1.00 90.31 74 ASP A CA 1
ATOM 571 C C . ASP A 1 74 ? -9.368 -6.166 16.355 1.00 90.31 74 ASP A C 1
ATOM 573 O O . ASP A 1 74 ? -9.084 -4.968 16.425 1.00 90.31 74 ASP A O 1
ATOM 577 N N . ILE A 1 75 ? -10.626 -6.603 16.412 1.00 90.94 75 ILE A N 1
ATOM 578 C CA . ILE A 1 75 ? -11.799 -5.723 16.411 1.00 90.94 75 ILE A CA 1
ATOM 579 C C . ILE A 1 75 ? -12.692 -6.052 17.601 1.00 90.94 75 ILE A C 1
ATOM 581 O O . ILE A 1 75 ? -12.945 -7.219 17.897 1.00 90.94 75 ILE A O 1
ATOM 585 N N . PHE A 1 76 ? -13.180 -5.013 18.276 1.00 92.75 76 PHE A N 1
ATOM 586 C CA . PHE A 1 76 ? -14.034 -5.146 19.449 1.00 92.75 76 PHE A CA 1
ATOM 587 C C . PHE A 1 76 ? -15.127 -4.064 19.483 1.00 92.75 76 PHE A C 1
ATOM 589 O O . PHE A 1 76 ? -14.861 -2.915 19.114 1.00 92.75 76 PHE A O 1
ATOM 596 N N . PRO A 1 77 ? -16.344 -4.356 19.980 1.00 94.06 77 PRO A N 1
ATOM 597 C CA . PRO A 1 77 ? -16.917 -5.675 20.281 1.00 94.06 77 PRO A CA 1
ATOM 598 C C . PRO A 1 77 ? -16.969 -6.620 19.072 1.00 94.06 77 PRO A C 1
ATOM 600 O O . PRO A 1 77 ? -16.794 -6.189 17.933 1.00 94.06 77 PRO A O 1
ATOM 603 N N . ILE A 1 78 ? -17.230 -7.909 19.316 1.00 91.06 78 ILE A N 1
ATOM 604 C CA . ILE A 1 78 ? -17.386 -8.901 18.244 1.00 91.06 78 ILE A CA 1
ATOM 605 C C . ILE A 1 78 ? -18.596 -8.495 17.385 1.00 91.06 78 ILE A C 1
ATOM 607 O O . ILE A 1 78 ? -19.679 -8.296 17.942 1.00 91.06 78 ILE A O 1
ATOM 611 N N . PRO A 1 79 ? -18.455 -8.380 16.053 1.00 92.81 79 PRO A N 1
ATOM 612 C CA . PRO A 1 79 ? -19.551 -8.000 15.167 1.00 92.81 79 PRO A CA 1
ATOM 613 C C . PRO A 1 79 ? -20.826 -8.834 15.400 1.00 92.81 79 PRO A C 1
ATOM 615 O O . PRO A 1 79 ? -20.837 -10.039 15.158 1.00 92.81 79 PRO A O 1
ATOM 618 N N . ALA A 1 80 ? -21.914 -8.203 15.856 1.00 93.06 80 ALA A N 1
ATOM 619 C CA . ALA A 1 80 ? -23.204 -8.884 16.075 1.00 93.06 80 ALA A CA 1
ATOM 620 C C . ALA A 1 80 ? -23.926 -9.258 14.764 1.00 93.06 80 ALA A C 1
ATOM 622 O O . ALA A 1 80 ? -24.838 -10.083 14.750 1.00 93.06 80 ALA A O 1
ATOM 623 N N . GLN A 1 81 ? -23.520 -8.633 13.664 1.00 91.69 81 GLN A N 1
ATOM 624 C CA . GLN A 1 81 ? -23.997 -8.866 12.307 1.00 91.69 81 GLN A CA 1
ATOM 625 C C . GLN A 1 81 ? -22.836 -8.653 11.329 1.00 91.69 81 GLN A C 1
ATOM 627 O O . GLN A 1 81 ? -21.723 -8.317 11.733 1.00 91.69 81 GLN A O 1
ATOM 632 N N . VAL A 1 82 ? -23.078 -8.838 10.032 1.00 91.94 82 VAL A N 1
ATOM 633 C CA . VAL A 1 82 ? -22.063 -8.562 9.009 1.00 91.94 82 VAL A CA 1
ATOM 634 C C . VAL A 1 82 ? -21.873 -7.050 8.876 1.00 91.94 82 VAL A C 1
ATOM 636 O O . VAL A 1 82 ? -22.815 -6.332 8.544 1.00 91.94 82 VAL A O 1
ATOM 639 N N . TYR A 1 83 ? -20.644 -6.581 9.091 1.00 88.62 83 TYR A N 1
ATOM 640 C CA . TYR A 1 83 ? -20.231 -5.201 8.837 1.00 88.62 83 TYR A CA 1
ATOM 641 C C . TYR A 1 83 ? -19.188 -5.168 7.722 1.00 88.62 83 TYR A C 1
ATOM 643 O O . TYR A 1 83 ? -18.316 -6.031 7.643 1.00 88.62 83 TYR A O 1
ATOM 651 N N . THR A 1 84 ? -19.264 -4.150 6.865 1.00 89.88 84 THR A N 1
ATOM 652 C CA . THR A 1 84 ? -18.147 -3.798 5.982 1.00 89.88 84 THR A CA 1
ATOM 653 C C . THR A 1 84 ? -17.222 -2.884 6.762 1.00 89.88 84 THR A C 1
ATOM 655 O O . THR A 1 84 ? -17.665 -1.851 7.251 1.00 89.88 84 THR A O 1
ATOM 658 N N . ILE A 1 85 ? -15.957 -3.259 6.880 1.00 87.69 85 ILE A N 1
ATOM 659 C CA . ILE A 1 85 ? -14.936 -2.469 7.562 1.00 87.69 85 ILE A CA 1
ATOM 660 C C . ILE A 1 85 ? -13.886 -2.128 6.524 1.00 87.69 85 ILE A C 1
ATOM 662 O O . ILE A 1 85 ? -13.494 -2.987 5.733 1.00 87.69 85 ILE A O 1
ATOM 666 N N . LYS A 1 86 ? -13.476 -0.867 6.493 1.00 88.31 86 LYS A N 1
ATOM 667 C CA . LYS A 1 86 ? -12.471 -0.395 5.554 1.00 88.31 86 LYS A CA 1
ATOM 668 C C . LYS A 1 86 ? -11.314 0.191 6.337 1.00 88.31 86 LYS A C 1
ATOM 670 O O . LYS A 1 86 ? -11.525 1.039 7.192 1.00 88.31 86 LYS A O 1
ATOM 675 N N . ALA A 1 87 ? -10.126 -0.319 6.056 1.00 85.12 87 ALA A N 1
ATOM 676 C CA . ALA A 1 87 ? -8.872 0.173 6.590 1.00 85.12 87 ALA A CA 1
ATOM 677 C C . ALA A 1 87 ? -8.075 0.755 5.425 1.00 85.12 87 ALA A C 1
ATOM 679 O O . ALA A 1 87 ? -8.023 0.150 4.351 1.00 85.12 87 ALA A O 1
ATOM 680 N N . GLU A 1 88 ? -7.492 1.923 5.638 1.00 81.56 88 GLU A N 1
ATOM 681 C CA . GLU A 1 88 ? -6.581 2.544 4.683 1.00 81.56 88 GLU A CA 1
ATOM 682 C C . GLU A 1 88 ? -5.188 1.949 4.883 1.00 81.56 88 GLU A C 1
ATOM 684 O O . GLU A 1 88 ? -4.602 2.059 5.956 1.00 81.56 88 GLU A O 1
ATOM 689 N N . CYS A 1 89 ? -4.670 1.239 3.884 1.00 76.25 89 CYS A N 1
ATOM 690 C CA . CYS A 1 89 ? -3.346 0.642 3.978 1.00 76.25 89 CYS A CA 1
ATOM 691 C C . CYS A 1 89 ? -2.643 0.588 2.625 1.00 76.25 89 CYS A C 1
ATOM 693 O O . CYS A 1 89 ? -3.266 0.402 1.578 1.00 76.25 89 CYS A O 1
ATOM 695 N N . VAL A 1 90 ? -1.316 0.699 2.675 1.00 77.25 90 VAL A N 1
ATOM 696 C CA . VAL A 1 90 ? -0.446 0.466 1.524 1.00 77.25 90 VAL A CA 1
ATOM 697 C C . VAL A 1 90 ? -0.166 -1.030 1.444 1.00 77.25 90 VAL A C 1
ATOM 699 O O . VAL A 1 90 ? 0.495 -1.602 2.312 1.00 77.25 90 VAL A O 1
ATOM 702 N N . ILE A 1 91 ? -0.696 -1.680 0.409 1.00 77.88 91 ILE A N 1
ATOM 703 C CA . ILE A 1 91 ? -0.499 -3.110 0.165 1.00 77.88 91 ILE A CA 1
ATOM 704 C C . ILE A 1 91 ? 0.460 -3.261 -1.018 1.00 77.88 91 ILE A C 1
ATOM 706 O O . ILE A 1 91 ? 0.106 -2.854 -2.126 1.00 77.88 91 ILE A O 1
ATOM 710 N N . PRO A 1 92 ? 1.651 -3.854 -0.821 1.00 80.25 92 PRO A N 1
ATOM 711 C CA . PRO A 1 92 ? 2.544 -4.166 -1.926 1.00 80.25 92 PRO A CA 1
ATOM 712 C C . PRO A 1 92 ? 1.883 -5.116 -2.926 1.00 80.25 92 PRO A C 1
ATOM 714 O O . PRO A 1 92 ? 1.175 -6.051 -2.540 1.00 80.25 92 PRO A O 1
ATOM 717 N N . GLU A 1 93 ? 2.149 -4.895 -4.211 1.00 82.69 93 GLU A N 1
ATOM 718 C CA . GLU A 1 93 ? 1.739 -5.821 -5.262 1.00 82.69 93 GLU A CA 1
ATOM 719 C C . GLU A 1 93 ? 2.411 -7.193 -5.073 1.00 82.69 93 GLU A C 1
ATOM 721 O O . GLU A 1 93 ? 3.534 -7.296 -4.569 1.00 82.69 93 GLU A O 1
ATOM 726 N N . ALA A 1 94 ? 1.699 -8.259 -5.444 1.00 83.50 94 ALA A N 1
ATOM 727 C CA . ALA A 1 94 ? 2.256 -9.604 -5.437 1.00 83.50 94 ALA A CA 1
ATOM 728 C C . ALA A 1 94 ? 3.382 -9.731 -6.476 1.00 83.50 94 ALA A C 1
ATOM 730 O O . ALA A 1 94 ? 3.415 -9.016 -7.474 1.00 83.50 94 ALA A O 1
ATOM 731 N N . GLU A 1 95 ? 4.302 -10.665 -6.254 1.00 82.44 95 GLU A N 1
ATOM 732 C CA . GLU A 1 95 ? 5.337 -10.959 -7.243 1.00 82.44 95 GLU A CA 1
ATOM 733 C C . GLU A 1 95 ? 4.696 -11.466 -8.544 1.00 82.44 95 GLU A C 1
ATOM 735 O O . GLU A 1 95 ? 3.805 -12.316 -8.506 1.00 82.44 95 GLU A O 1
ATOM 740 N N . LEU A 1 96 ? 5.148 -10.933 -9.682 1.00 86.06 96 LEU A N 1
ATOM 741 C CA . LEU A 1 96 ? 4.735 -11.394 -11.006 1.00 86.06 96 LEU A CA 1
ATOM 742 C C . LEU A 1 96 ? 5.429 -12.733 -11.291 1.00 86.06 96 LEU A C 1
ATOM 744 O O . LEU A 1 96 ? 6.657 -12.815 -11.266 1.00 86.06 96 LEU A O 1
ATOM 748 N N . VAL A 1 97 ? 4.651 -13.779 -11.551 1.00 90.06 97 VAL A N 1
ATOM 749 C CA . VAL A 1 97 ? 5.114 -15.161 -11.739 1.00 90.06 97 VAL A CA 1
ATOM 750 C C . VAL A 1 97 ? 4.755 -15.702 -13.123 1.00 90.06 97 VAL A C 1
ATOM 752 O O . VAL A 1 97 ? 5.541 -16.451 -13.702 1.00 90.06 97 VAL A O 1
ATOM 755 N N . ALA A 1 98 ? 3.584 -15.358 -13.660 1.00 89.06 98 ALA A N 1
ATOM 756 C CA . ALA A 1 98 ? 3.101 -15.831 -14.952 1.00 89.06 98 ALA A CA 1
ATOM 757 C C . ALA A 1 98 ? 3.089 -14.718 -16.010 1.00 89.06 98 ALA A C 1
ATOM 759 O O . ALA A 1 98 ? 2.894 -13.545 -15.708 1.00 89.06 98 ALA A O 1
ATOM 760 N N . ASP A 1 99 ? 3.206 -15.103 -17.284 1.00 81.62 99 ASP A N 1
ATOM 761 C CA . ASP A 1 99 ? 3.233 -14.166 -18.420 1.00 81.62 99 ASP A CA 1
ATOM 762 C C . ASP A 1 99 ? 1.951 -13.321 -18.563 1.00 81.62 99 ASP A C 1
ATOM 764 O O . ASP A 1 99 ? 1.957 -12.282 -19.219 1.00 81.62 99 ASP A O 1
ATOM 768 N N . LEU A 1 100 ? 0.838 -13.786 -17.984 1.00 90.38 100 LEU A N 1
ATOM 769 C CA . LEU A 1 100 ? -0.460 -13.101 -17.998 1.00 90.38 100 LEU A CA 1
ATOM 770 C C . LEU A 1 100 ? -0.731 -12.300 -16.717 1.00 90.38 100 LEU A C 1
ATOM 772 O O . LEU A 1 100 ? -1.848 -11.801 -16.540 1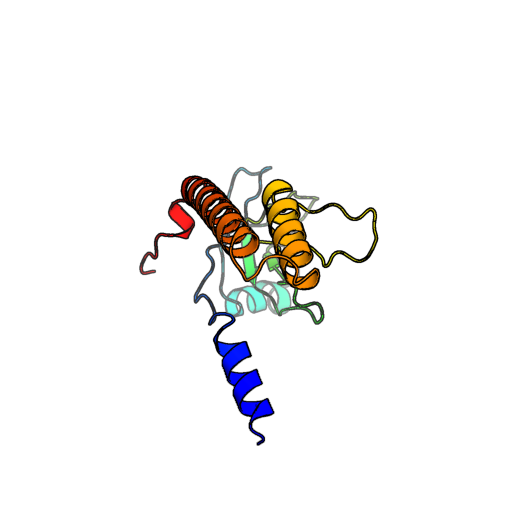.00 90.38 100 LEU A O 1
ATOM 776 N N . ASP A 1 101 ? 0.252 -12.189 -15.824 1.00 86.62 101 ASP A N 1
ATOM 777 C CA . ASP A 1 101 ? 0.109 -11.378 -14.626 1.00 86.62 101 ASP A CA 1
ATOM 778 C C . ASP A 1 101 ? 0.020 -9.900 -15.005 1.00 86.62 101 ASP A C 1
ATOM 780 O O . ASP A 1 101 ? 0.748 -9.386 -15.856 1.00 86.62 101 ASP A O 1
ATOM 784 N N . ASN A 1 102 ? -0.923 -9.212 -14.371 1.00 86.62 102 ASN A N 1
ATOM 785 C CA . ASN A 1 102 ? -1.105 -7.782 -14.548 1.00 86.62 102 ASN A CA 1
ATOM 786 C C . ASN A 1 102 ? -0.356 -7.063 -13.433 1.00 86.62 102 ASN A C 1
ATOM 788 O O . ASN A 1 102 ? -0.315 -7.557 -12.309 1.00 86.62 102 ASN A O 1
ATOM 792 N N . THR A 1 103 ? 0.184 -5.890 -13.748 1.00 87.75 103 THR A N 1
ATOM 793 C CA . THR A 1 103 ? 0.814 -5.016 -12.761 1.00 87.75 103 THR A CA 1
ATOM 794 C C . THR A 1 103 ? 0.096 -3.680 -12.691 1.00 87.75 103 THR A C 1
ATOM 796 O O . THR A 1 103 ? -0.370 -3.158 -13.707 1.00 87.75 103 THR A O 1
ATOM 799 N N . VAL A 1 104 ? 0.012 -3.118 -11.488 1.00 88.31 104 VAL A N 1
ATOM 800 C CA . VAL A 1 104 ? -0.461 -1.745 -11.269 1.00 88.31 104 VAL A CA 1
ATOM 801 C C . VAL A 1 104 ? 0.606 -0.695 -11.597 1.00 88.31 104 VAL A C 1
ATOM 803 O O . VAL A 1 104 ? 0.299 0.497 -11.652 1.00 88.31 104 VAL A O 1
ATOM 806 N N . LEU A 1 105 ? 1.856 -1.114 -11.827 1.00 87.38 105 LEU A N 1
ATOM 807 C CA . LEU A 1 105 ? 2.943 -0.216 -12.200 1.00 87.38 105 LEU A CA 1
ATOM 808 C C . LEU A 1 105 ? 2.691 0.431 -13.574 1.00 87.38 105 LEU A C 1
ATOM 810 O O . LEU A 1 105 ? 2.177 -0.220 -14.488 1.00 87.38 105 LEU A O 1
ATOM 814 N N . PRO A 1 106 ? 3.104 1.697 -13.779 1.00 90.31 106 PRO A N 1
ATOM 815 C CA . PRO A 1 106 ? 2.958 2.353 -15.072 1.00 90.31 106 PRO A CA 1
ATOM 816 C C . PRO A 1 106 ? 3.688 1.598 -16.190 1.00 90.31 106 PRO A C 1
ATOM 818 O O . PRO A 1 106 ? 4.912 1.450 -16.158 1.00 90.31 106 PRO A O 1
ATOM 821 N N . SER A 1 107 ? 2.948 1.182 -17.222 1.00 90.62 107 SER A N 1
ATOM 822 C CA . SER A 1 107 ? 3.484 0.398 -18.345 1.00 90.62 107 SER A CA 1
ATOM 823 C C . SER A 1 107 ? 4.642 1.091 -19.063 1.00 90.62 107 SER A C 1
ATOM 825 O O . SER A 1 107 ? 5.587 0.434 -19.491 1.00 90.62 107 SER A O 1
ATOM 827 N N . GLU A 1 108 ? 4.601 2.421 -19.157 1.00 91.50 108 GLU A N 1
ATOM 828 C CA . GLU A 1 108 ? 5.663 3.219 -19.768 1.00 91.50 108 GLU A CA 1
ATOM 829 C C . GLU A 1 108 ? 7.006 3.021 -19.048 1.00 91.50 108 GLU A C 1
ATOM 831 O O . GLU A 1 108 ? 8.026 2.806 -19.696 1.00 91.50 108 GLU A O 1
ATOM 836 N N . LEU A 1 109 ? 7.025 3.007 -17.709 1.00 90.62 109 LEU A N 1
ATOM 837 C CA . LEU A 1 109 ? 8.260 2.788 -16.943 1.00 90.62 109 LEU A CA 1
ATOM 838 C C . LEU A 1 109 ? 8.842 1.399 -17.185 1.00 90.62 109 LEU A C 1
ATOM 840 O O . LEU A 1 109 ? 10.058 1.250 -17.317 1.00 90.62 109 LEU A O 1
ATOM 844 N N . ILE A 1 110 ? 7.972 0.395 -17.282 1.00 90.12 110 ILE A N 1
ATOM 845 C CA . ILE A 1 110 ? 8.365 -0.986 -17.555 1.00 90.12 110 ILE A CA 1
ATOM 846 C C . ILE A 1 110 ? 8.999 -1.077 -18.945 1.00 90.12 110 ILE A C 1
ATOM 848 O O . ILE A 1 110 ? 10.092 -1.623 -19.083 1.00 90.12 110 ILE A O 1
ATOM 852 N N . ILE A 1 111 ? 8.359 -0.488 -19.960 1.00 89.75 111 ILE A N 1
ATOM 853 C CA . ILE A 1 111 ? 8.854 -0.480 -21.343 1.00 89.75 111 ILE A CA 1
ATOM 854 C C . ILE A 1 111 ? 10.200 0.243 -21.431 1.00 89.75 111 ILE A C 1
ATOM 856 O O . ILE A 1 111 ? 11.153 -0.309 -21.980 1.00 89.75 111 ILE A O 1
ATOM 860 N N . GLN A 1 112 ? 10.312 1.446 -20.861 1.00 90.50 112 GLN A N 1
ATOM 861 C CA . GLN A 1 112 ? 11.545 2.235 -20.926 1.00 90.50 112 GLN A 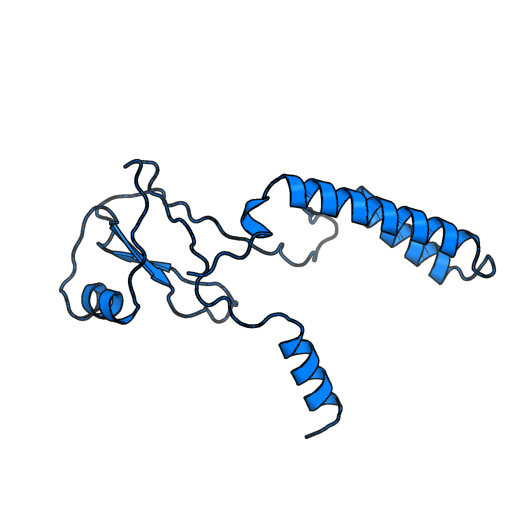CA 1
ATOM 862 C C . GLN A 1 112 ? 12.698 1.559 -20.167 1.00 90.50 112 GLN A C 1
ATOM 864 O O . GLN A 1 112 ? 13.832 1.545 -20.651 1.00 90.50 112 GLN A O 1
ATOM 869 N N . GLY A 1 113 ? 12.415 0.948 -19.012 1.00 90.12 113 GLY A N 1
ATOM 870 C CA . GLY A 1 113 ? 13.396 0.188 -18.239 1.00 90.12 113 GLY A CA 1
ATOM 871 C C . GLY A 1 113 ? 13.840 -1.101 -18.939 1.00 90.12 113 GLY A C 1
ATOM 872 O O . GLY A 1 113 ? 15.033 -1.411 -18.960 1.00 90.12 113 GLY A O 1
ATOM 873 N N . ALA A 1 114 ? 12.908 -1.834 -19.553 1.00 91.12 114 ALA A N 1
ATOM 874 C CA . ALA A 1 114 ? 13.211 -3.025 -20.344 1.00 91.12 114 ALA A CA 1
ATOM 875 C C . ALA A 1 114 ? 14.041 -2.674 -21.586 1.00 91.12 114 ALA A C 1
ATOM 877 O O . ALA A 1 114 ? 15.050 -3.323 -21.861 1.00 91.12 114 ALA A O 1
ATOM 878 N N . TYR A 1 115 ? 13.672 -1.604 -22.293 1.00 89.75 115 TYR A N 1
ATOM 879 C CA . TYR A 1 115 ? 14.393 -1.136 -23.472 1.00 89.75 115 TYR A CA 1
ATOM 880 C C . TYR A 1 115 ? 15.816 -0.680 -23.130 1.00 89.75 115 TYR A C 1
ATOM 882 O O . TYR A 1 115 ? 16.765 -1.092 -23.795 1.00 89.75 115 TYR A O 1
ATOM 890 N N . LEU A 1 116 ? 15.994 0.077 -22.041 1.00 90.12 116 LEU A N 1
ATOM 891 C CA . LEU A 1 116 ? 17.317 0.451 -21.535 1.00 90.12 116 LEU A CA 1
ATOM 892 C C . LEU A 1 116 ? 18.200 -0.780 -21.269 1.00 90.12 116 LEU A C 1
ATOM 894 O O . LEU A 1 116 ? 19.359 -0.817 -21.685 1.00 90.12 116 LEU A O 1
ATOM 898 N N . ARG A 1 117 ? 17.658 -1.804 -20.596 1.00 89.12 117 ARG A N 1
ATOM 899 C CA . ARG A 1 117 ? 18.384 -3.053 -20.313 1.00 89.12 117 ARG A CA 1
ATOM 900 C C . ARG A 1 117 ? 18.741 -3.807 -21.594 1.00 89.12 117 ARG A C 1
ATOM 902 O O . ARG A 1 117 ? 19.874 -4.258 -21.708 1.00 89.12 117 ARG A O 1
ATOM 909 N N . ALA A 1 118 ? 17.836 -3.857 -22.571 1.00 89.56 118 ALA A N 1
ATOM 910 C CA . ALA A 1 118 ? 18.084 -4.492 -23.863 1.00 89.56 118 ALA A CA 1
ATOM 911 C C . ALA A 1 118 ? 19.189 -3.786 -24.676 1.00 89.56 118 ALA A C 1
ATOM 913 O O . ALA A 1 118 ? 20.013 -4.453 -25.301 1.00 89.56 118 ALA A O 1
ATOM 914 N N . ILE A 1 119 ? 19.252 -2.445 -24.660 1.00 86.06 119 ILE A N 1
ATOM 915 C CA . ILE A 1 119 ? 20.348 -1.689 -25.301 1.00 86.06 119 ILE A CA 1
ATOM 916 C C . ILE A 1 119 ? 21.683 -1.998 -24.619 1.00 86.06 119 ILE A C 1
ATOM 918 O O . ILE A 1 119 ? 22.674 -2.266 -25.300 1.00 86.06 119 ILE A O 1
ATOM 922 N N . ASN A 1 120 ? 21.705 -1.975 -23.284 1.00 85.94 120 ASN A N 1
ATOM 923 C CA . ASN A 1 120 ? 22.911 -2.256 -22.506 1.00 85.94 120 ASN A CA 1
ATOM 924 C C . ASN A 1 120 ? 23.415 -3.687 -22.731 1.00 85.94 120 ASN A C 1
ATOM 926 O O . ASN A 1 120 ? 24.618 -3.893 -22.865 1.00 85.94 120 ASN A O 1
ATOM 930 N N . GLU A 1 121 ? 22.507 -4.661 -22.821 1.00 88.06 121 GLU A N 1
ATOM 931 C CA . GLU A 1 121 ? 22.846 -6.058 -23.106 1.00 88.06 121 GLU A CA 1
ATOM 932 C C . GLU A 1 121 ? 23.374 -6.254 -24.534 1.00 88.06 121 GLU A C 1
ATOM 934 O O . GLU A 1 121 ? 24.315 -7.020 -24.736 1.00 88.06 121 GLU A O 1
ATOM 939 N N . ARG A 1 122 ? 22.846 -5.518 -25.525 1.00 86.69 122 ARG A N 1
ATOM 940 C CA . ARG A 1 122 ? 23.369 -5.547 -26.904 1.00 86.69 122 ARG A CA 1
ATOM 941 C C . ARG A 1 122 ? 24.813 -5.058 -27.014 1.00 86.69 122 ARG A C 1
ATOM 943 O O . ARG A 1 122 ? 25.504 -5.459 -27.945 1.00 86.69 122 ARG A O 1
ATOM 950 N N . GLY A 1 123 ? 25.262 -4.180 -26.113 1.00 76.88 123 GLY A N 1
ATOM 951 C CA . GLY A 1 123 ? 26.649 -3.704 -26.065 1.00 76.88 123 GLY A CA 1
ATOM 952 C C . GLY A 1 123 ? 27.127 -2.962 -27.324 1.00 76.88 123 GLY A C 1
ATOM 953 O O . GLY A 1 123 ? 28.330 -2.870 -27.553 1.00 76.88 123 GLY A O 1
ATOM 954 N N . GLU A 1 124 ? 26.211 -2.460 -28.160 1.00 67.75 124 GLU A N 1
ATOM 955 C CA . GLU A 1 124 ? 26.511 -2.161 -29.570 1.00 67.75 124 GLU A CA 1
ATOM 956 C C . GLU A 1 124 ? 26.923 -0.701 -29.872 1.00 67.75 124 GLU A C 1
ATOM 958 O O . GLU A 1 124 ? 27.483 -0.456 -30.932 1.00 67.75 124 GLU A O 1
ATOM 963 N N . ASP A 1 125 ? 26.716 0.281 -28.979 1.00 61.28 125 ASP A N 1
ATOM 964 C CA . ASP A 1 125 ? 26.841 1.717 -29.351 1.00 61.28 125 ASP A CA 1
ATOM 965 C C . ASP A 1 125 ? 27.788 2.572 -28.477 1.00 61.28 125 ASP A C 1
ATOM 967 O O . ASP A 1 125 ? 27.657 3.792 -28.388 1.00 61.28 125 ASP A O 1
ATOM 971 N N . GLY A 1 126 ? 28.759 1.971 -27.784 1.00 69.81 126 GLY A N 1
ATOM 972 C CA . GLY A 1 126 ? 29.770 2.754 -27.049 1.00 69.81 126 GLY A CA 1
ATOM 973 C C . GLY A 1 126 ? 29.199 3.729 -25.999 1.00 69.81 126 GLY A C 1
ATOM 974 O O . GLY A 1 126 ? 29.839 4.730 -25.687 1.00 69.81 126 GLY A O 1
ATOM 975 N N . GLY A 1 127 ? 27.995 3.450 -25.479 1.00 73.50 127 GLY A N 1
ATOM 976 C CA . GLY A 1 127 ? 27.357 4.160 -24.364 1.00 73.50 127 GLY A CA 1
ATOM 977 C C . GLY A 1 127 ? 26.361 5.268 -24.732 1.00 73.50 127 GLY A C 1
ATOM 978 O O . GLY A 1 127 ? 25.561 5.670 -23.892 1.00 73.50 127 GLY A O 1
ATOM 979 N N . ARG A 1 128 ? 26.331 5.762 -25.976 1.00 81.94 128 ARG A N 1
ATOM 980 C CA . ARG A 1 128 ? 25.584 7.001 -26.270 1.00 81.94 128 ARG A CA 1
ATOM 981 C C . ARG A 1 128 ? 24.067 6.816 -26.317 1.00 81.94 128 ARG A C 1
ATOM 983 O O . ARG A 1 128 ? 23.343 7.603 -25.708 1.00 81.94 128 ARG A O 1
ATOM 990 N N . LEU A 1 129 ? 23.569 5.803 -27.028 1.00 81.81 129 LEU A N 1
ATOM 991 C CA . LEU A 1 129 ? 22.133 5.501 -27.043 1.00 81.81 129 LEU A CA 1
ATOM 992 C C . LEU A 1 129 ? 21.617 5.032 -25.672 1.00 81.81 129 LEU A C 1
ATOM 994 O O . LEU A 1 129 ? 20.495 5.376 -25.303 1.00 81.81 129 LEU A O 1
ATOM 998 N N . SER A 1 130 ? 22.427 4.312 -24.888 1.00 85.88 130 SER A N 1
ATOM 999 C CA . SER A 1 130 ? 22.069 3.918 -23.517 1.00 85.88 130 SER A CA 1
ATOM 1000 C C . SER A 1 130 ? 21.941 5.120 -22.580 1.00 85.88 130 SER A C 1
ATOM 1002 O O . SER A 1 130 ? 20.993 5.166 -21.800 1.00 85.88 130 SER A O 1
ATOM 1004 N N . ASP A 1 131 ? 22.815 6.124 -22.702 1.00 88.94 131 ASP A N 1
ATOM 1005 C CA . ASP A 1 131 ? 22.755 7.341 -21.880 1.00 88.94 131 ASP A CA 1
ATOM 1006 C C . ASP A 1 131 ? 21.511 8.184 -22.192 1.00 88.94 131 ASP A C 1
ATOM 1008 O O . ASP A 1 131 ? 20.831 8.679 -21.290 1.00 88.94 131 ASP A O 1
ATOM 1012 N N . GLN A 1 132 ? 21.165 8.320 -23.476 1.00 90.06 132 GLN A N 1
ATOM 1013 C CA . GLN A 1 132 ? 19.939 9.012 -23.889 1.00 90.06 132 GLN A CA 1
ATOM 1014 C C . GLN A 1 132 ? 18.691 8.300 -23.363 1.00 90.06 132 GLN A C 1
ATOM 1016 O O . GLN A 1 132 ? 17.759 8.947 -22.881 1.00 90.06 132 GLN A O 1
ATOM 1021 N N . GLN A 1 133 ? 18.687 6.970 -23.432 1.00 90.94 133 GLN A N 1
ATOM 1022 C CA . GLN A 1 133 ? 17.569 6.156 -22.985 1.00 90.94 133 GLN A CA 1
ATOM 1023 C C . GLN A 1 133 ? 17.417 6.159 -21.456 1.00 90.94 133 GLN A C 1
ATOM 1025 O O . GLN A 1 133 ? 16.296 6.220 -20.948 1.00 90.94 133 GLN A O 1
ATOM 1030 N N . LEU A 1 134 ? 18.529 6.162 -20.715 1.00 92.38 134 LEU A N 1
ATOM 1031 C CA . LEU A 1 134 ? 18.531 6.315 -19.261 1.00 92.38 134 LEU A CA 1
ATOM 1032 C C . LEU A 1 134 ? 17.933 7.663 -18.847 1.00 92.38 134 LEU A C 1
ATOM 1034 O O . LEU A 1 134 ? 17.070 7.701 -17.975 1.00 92.38 134 LEU A O 1
ATOM 1038 N N . LEU A 1 135 ? 18.310 8.753 -19.522 1.00 94.75 135 LEU A N 1
ATOM 1039 C CA . LEU A 1 135 ? 17.765 10.082 -19.236 1.00 94.75 135 LEU A CA 1
ATOM 1040 C C . LEU A 1 135 ? 16.243 10.146 -19.438 1.00 94.75 135 LEU A C 1
ATOM 1042 O O . LEU A 1 135 ? 15.542 10.800 -18.665 1.00 94.75 135 LEU A O 1
ATOM 1046 N N . ILE A 1 136 ? 15.719 9.487 -20.477 1.00 93.44 136 ILE A N 1
ATOM 1047 C CA . ILE A 1 136 ? 14.270 9.391 -20.705 1.00 93.44 136 ILE A CA 1
ATOM 1048 C C . ILE A 1 136 ? 13.618 8.600 -19.569 1.00 93.44 136 ILE A C 1
ATOM 1050 O O . ILE A 1 136 ? 12.642 9.074 -18.991 1.00 93.44 136 ILE A O 1
ATOM 1054 N N . TYR A 1 137 ? 14.177 7.443 -19.208 1.00 94.69 137 TYR A N 1
ATOM 1055 C CA . TYR A 1 137 ? 13.673 6.622 -18.107 1.00 94.69 137 TYR A CA 1
ATOM 1056 C C . TYR A 1 137 ? 13.623 7.395 -16.777 1.00 94.69 137 TYR A C 1
ATOM 1058 O O . TYR A 1 137 ? 12.577 7.426 -16.131 1.00 94.69 137 TYR A O 1
ATOM 1066 N N . GLU A 1 138 ? 14.703 8.084 -16.400 1.00 95.12 138 GLU A N 1
ATOM 1067 C CA . GLU A 1 138 ? 14.775 8.869 -15.159 1.00 95.12 138 GLU A CA 1
ATOM 1068 C C . GLU A 1 138 ? 13.776 10.030 -15.137 1.00 95.12 138 GLU A C 1
ATOM 1070 O O . GLU A 1 138 ? 13.128 10.275 -14.120 1.00 95.12 138 GLU A O 1
ATOM 1075 N N . ARG A 1 139 ? 13.600 10.733 -16.262 1.00 95.19 139 ARG A N 1
ATOM 1076 C CA . ARG A 1 139 ? 12.618 11.825 -16.368 1.00 95.19 139 ARG A CA 1
ATOM 1077 C C . ARG A 1 139 ? 11.186 11.323 -16.254 1.00 95.19 139 ARG A C 1
ATOM 1079 O O . ARG A 1 139 ? 10.367 11.953 -15.581 1.00 95.19 139 ARG A O 1
ATOM 1086 N N . THR A 1 140 ? 10.881 10.201 -16.898 1.00 94.19 140 THR A N 1
ATOM 1087 C CA . THR A 1 140 ? 9.560 9.576 -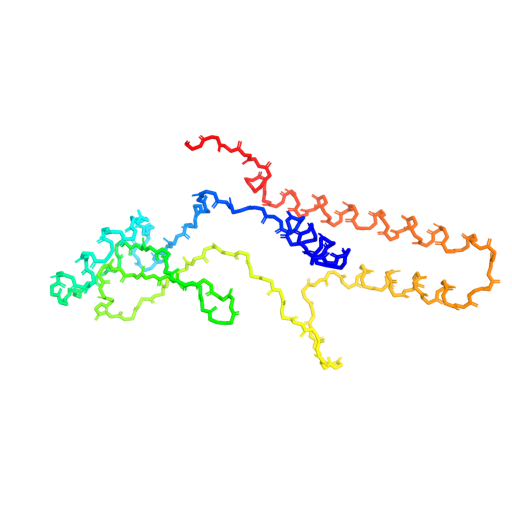16.809 1.00 94.19 140 THR A CA 1
ATOM 1088 C C . THR A 1 140 ? 9.295 9.105 -15.381 1.00 94.19 140 THR A C 1
ATOM 1090 O O . THR A 1 140 ? 8.230 9.387 -14.837 1.00 94.19 140 THR A O 1
ATOM 1093 N N . LEU A 1 141 ? 10.284 8.486 -14.728 1.00 94.19 141 LEU A N 1
ATOM 1094 C CA . LEU A 1 141 ? 10.198 8.071 -13.326 1.00 94.19 141 LEU A CA 1
ATOM 1095 C C . LEU A 1 141 ? 9.946 9.261 -12.397 1.00 94.19 141 LEU A C 1
ATOM 1097 O O . LEU A 1 141 ? 9.005 9.229 -11.609 1.00 94.19 141 LEU A O 1
ATOM 1101 N N . ALA A 1 142 ? 10.727 10.334 -12.532 1.00 94.38 142 ALA A N 1
ATOM 1102 C CA . ALA A 1 142 ? 10.556 11.548 -11.738 1.00 94.38 142 ALA A CA 1
ATOM 1103 C C . ALA A 1 142 ? 9.164 12.172 -11.927 1.00 94.38 142 ALA A C 1
ATOM 1105 O O . ALA A 1 142 ? 8.568 12.668 -10.970 1.00 94.38 142 ALA A O 1
ATOM 1106 N N . SER A 1 143 ? 8.620 12.111 -13.145 1.00 94.38 143 SER A N 1
ATOM 1107 C CA . SER A 1 143 ? 7.273 12.606 -13.442 1.00 94.38 143 SER A CA 1
ATOM 1108 C C . SER A 1 143 ? 6.201 11.779 -12.731 1.00 94.38 143 SER A C 1
ATOM 1110 O O . SER A 1 143 ? 5.321 12.354 -12.095 1.00 94.38 143 SER A O 1
ATOM 1112 N N . TYR A 1 144 ? 6.291 10.445 -12.778 1.00 92.19 144 TYR A N 1
ATOM 1113 C CA . TYR A 1 144 ? 5.351 9.572 -12.068 1.00 92.19 144 TYR A CA 1
ATOM 1114 C C . TYR A 1 144 ? 5.435 9.731 -10.549 1.00 92.19 144 TYR A C 1
ATOM 1116 O O . TYR A 1 144 ? 4.393 9.819 -9.908 1.00 92.19 144 TYR A O 1
ATOM 1124 N N . ILE A 1 145 ? 6.644 9.848 -9.988 1.00 90.06 145 ILE A N 1
ATOM 1125 C CA . ILE A 1 145 ? 6.831 10.142 -8.559 1.00 90.06 145 ILE A CA 1
ATOM 1126 C C . ILE A 1 145 ? 6.150 11.468 -8.205 1.00 90.06 145 ILE A C 1
ATOM 1128 O O . ILE A 1 145 ? 5.368 11.518 -7.267 1.00 90.06 145 ILE A O 1
ATOM 1132 N N . SER A 1 146 ? 6.373 12.522 -8.995 1.00 90.12 146 SER A N 1
ATOM 1133 C CA . SER A 1 146 ? 5.781 13.843 -8.734 1.00 90.12 146 SER A CA 1
ATOM 1134 C C . SER A 1 146 ? 4.248 13.830 -8.796 1.00 90.12 146 SER A C 1
ATOM 1136 O O . SER A 1 146 ? 3.587 14.483 -7.987 1.00 90.12 146 SER A O 1
ATOM 1138 N N . ILE A 1 147 ? 3.673 13.086 -9.749 1.00 89.38 147 ILE A N 1
ATOM 1139 C CA . ILE A 1 147 ? 2.219 12.906 -9.860 1.00 89.38 147 ILE A CA 1
ATOM 1140 C C . ILE A 1 147 ? 1.678 12.196 -8.621 1.00 89.38 147 ILE A C 1
ATOM 1142 O O . ILE A 1 147 ? 0.652 12.616 -8.092 1.00 89.38 147 ILE A O 1
ATOM 1146 N N . GLU A 1 148 ? 2.355 11.145 -8.160 1.00 86.50 148 GLU A N 1
ATOM 1147 C CA . GLU A 1 148 ? 1.909 10.377 -7.000 1.00 86.50 148 GLU A CA 1
ATOM 1148 C C . GLU A 1 148 ? 2.024 11.185 -5.706 1.00 86.50 148 GLU A C 1
ATOM 1150 O O . GLU A 1 148 ? 1.057 11.279 -4.957 1.00 86.50 148 GLU A O 1
ATOM 1155 N N . THR A 1 149 ? 3.139 11.893 -5.505 1.00 86.12 149 THR A N 1
ATOM 1156 C CA . THR A 1 149 ? 3.312 12.823 -4.379 1.00 86.12 149 THR A CA 1
ATOM 1157 C C . THR A 1 149 ? 2.216 13.890 -4.333 1.00 86.12 149 THR A C 1
ATOM 1159 O O . THR A 1 149 ? 1.801 14.300 -3.256 1.00 86.12 149 THR A O 1
ATOM 1162 N N . SER A 1 150 ? 1.699 14.320 -5.488 1.00 84.88 150 SER A N 1
ATOM 1163 C CA . SER A 1 150 ? 0.618 15.313 -5.551 1.00 84.88 150 SER A CA 1
ATOM 1164 C C . SER A 1 150 ? -0.759 14.761 -5.156 1.00 84.88 150 SER A C 1
ATOM 1166 O O . SER A 1 150 ? -1.690 15.543 -4.975 1.00 84.88 150 SER A O 1
ATOM 1168 N N . ARG A 1 151 ? -0.939 13.435 -5.085 1.00 81.56 151 ARG A N 1
ATOM 1169 C CA . ARG A 1 151 ? -2.226 12.811 -4.724 1.00 81.56 151 ARG A CA 1
ATOM 1170 C C . ARG A 1 151 ? -2.402 12.652 -3.221 1.00 81.56 151 ARG A C 1
ATOM 1172 O O . ARG A 1 151 ? -3.529 12.765 -2.748 1.00 81.56 151 ARG A O 1
ATOM 1179 N N . TYR A 1 152 ? -1.307 12.408 -2.508 1.00 77.25 152 TYR A N 1
ATOM 1180 C CA . TYR A 1 152 ? -1.296 12.130 -1.074 1.00 77.25 152 TYR A CA 1
ATOM 1181 C C . TYR A 1 152 ? -0.277 13.038 -0.371 1.00 77.25 152 TYR A C 1
ATOM 1183 O O . TYR A 1 152 ? 0.757 12.592 0.117 1.00 77.25 152 TYR A O 1
ATOM 1191 N N . GLU A 1 153 ? -0.559 14.344 -0.345 1.00 71.25 153 GLU A N 1
ATOM 1192 C CA . GLU A 1 153 ? 0.313 15.355 0.285 1.00 71.25 153 GLU A CA 1
ATOM 1193 C C . GLU A 1 153 ? 0.490 15.123 1.800 1.00 71.25 153 GLU A C 1
ATOM 1195 O O . GLU A 1 153 ? 1.522 15.454 2.388 1.00 71.25 153 GLU A O 1
ATOM 1200 N N . ASP A 1 154 ? -0.483 14.470 2.428 1.00 69.50 154 ASP A N 1
ATOM 1201 C CA . ASP A 1 154 ? -0.432 14.133 3.848 1.00 69.50 154 ASP A CA 1
ATOM 1202 C C . ASP A 1 154 ? 0.593 13.016 4.141 1.00 69.50 154 ASP A C 1
ATOM 1204 O O . ASP A 1 154 ? 1.168 12.982 5.224 1.00 69.50 154 ASP A O 1
ATOM 1208 N N . GLU A 1 155 ? 0.913 12.149 3.169 1.00 67.88 155 GLU A N 1
ATOM 1209 C CA . GLU A 1 155 ? 1.900 11.066 3.337 1.00 67.88 155 GLU A CA 1
ATOM 1210 C C . GLU A 1 155 ? 3.357 11.560 3.320 1.00 67.88 155 GLU A C 1
ATOM 1212 O O . GLU A 1 155 ? 4.268 10.842 3.734 1.00 67.88 155 GLU A O 1
ATOM 1217 N N . ILE A 1 156 ? 3.602 12.788 2.853 1.00 68.56 156 ILE A N 1
ATOM 1218 C CA . ILE A 1 156 ? 4.941 13.403 2.820 1.00 68.56 156 ILE A CA 1
ATOM 1219 C C . ILE A 1 156 ? 5.184 14.376 3.979 1.00 68.56 156 ILE A C 1
ATOM 1221 O O . ILE A 1 156 ? 6.300 14.886 4.132 1.00 68.56 156 ILE A O 1
ATOM 1225 N N . THR A 1 157 ? 4.164 14.627 4.801 1.00 64.94 157 THR A N 1
ATOM 1226 C CA . THR A 1 157 ? 4.231 15.567 5.918 1.00 64.94 157 THR A CA 1
ATOM 1227 C C . THR A 1 157 ? 4.353 14.806 7.234 1.00 64.94 157 THR A C 1
ATOM 1229 O O . THR A 1 157 ? 3.423 14.151 7.687 1.00 64.94 157 THR A O 1
ATOM 1232 N N . TRP A 1 158 ? 5.515 14.910 7.880 1.00 67.88 158 TRP A N 1
ATOM 1233 C CA . TRP A 1 158 ? 5.729 14.325 9.203 1.00 67.88 158 TRP A CA 1
ATOM 1234 C C . TRP A 1 158 ? 5.224 15.280 10.282 1.00 67.88 158 TRP A C 1
ATOM 1236 O O . TRP A 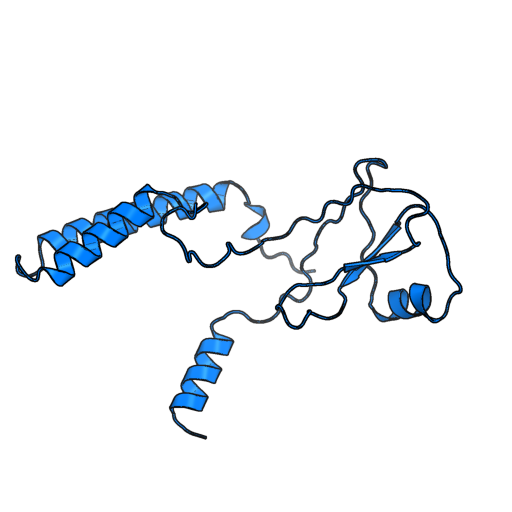1 158 ? 5.856 16.305 10.552 1.00 67.88 158 TRP A O 1
ATOM 1246 N N . GLU A 1 159 ? 4.102 14.945 10.913 1.00 67.44 159 GLU A N 1
ATOM 1247 C CA . GLU A 1 159 ? 3.623 15.651 12.098 1.00 67.44 159 GLU A CA 1
ATOM 1248 C C . GLU A 1 159 ? 4.157 15.007 13.392 1.00 67.44 159 GLU A C 1
ATOM 1250 O O . GLU A 1 159 ? 4.219 13.779 13.502 1.00 67.44 159 GLU A O 1
ATOM 1255 N N . PRO A 1 160 ? 4.591 15.807 14.383 1.00 60.53 160 PRO A N 1
ATOM 1256 C CA . PRO A 1 160 ? 4.874 15.287 15.710 1.00 60.53 160 PRO A CA 1
ATOM 1257 C C . PRO A 1 160 ? 3.555 14.916 16.399 1.00 60.53 160 PRO A C 1
ATOM 1259 O O . PRO A 1 160 ? 2.711 15.783 16.627 1.00 60.53 160 PRO A O 1
ATOM 1262 N N . VAL A 1 161 ? 3.412 13.633 16.731 1.00 52.69 161 VAL A N 1
ATOM 1263 C CA . VAL A 1 161 ? 2.325 13.074 17.555 1.00 52.69 161 VAL A CA 1
ATOM 1264 C C . VAL A 1 161 ? 2.571 13.290 19.044 1.00 52.69 161 VAL A C 1
ATOM 1266 O O . VAL A 1 161 ? 3.733 13.120 19.485 1.00 52.69 161 VAL A O 1
#

Secondary structure (DSSP, 8-state):
--HHHHHHHHHHHHS-PPPS-----EEETTTTEEPEE--HHHHHIIIIIS---EES--EEEE-PPPTTS---EEEESEESS----EE----PPPPP-STT---SS-HHHHHHHHHHHHHHHHT-STTHHHHHHHHHHHHHHHHHHHHHHTT-GGGG-----